Protein AF-D3RYS3-F1 (afdb_monomer)

Organ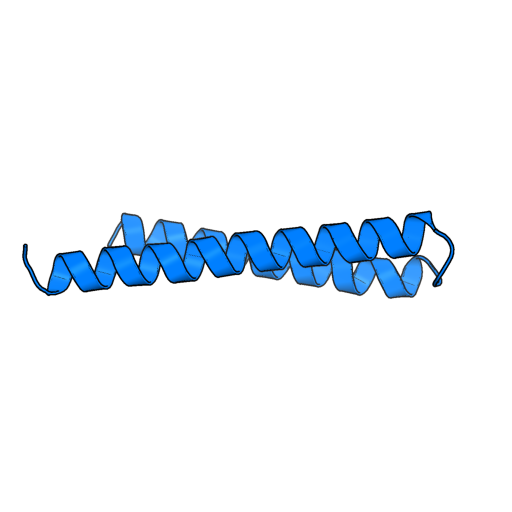ism: Ferroglobus placidus (strain DSM 10642 / AEDII12DO) (NCBI:txid589924)

Structure (mmCIF, N/CA/C/O backbone):
data_AF-D3RYS3-F1
#
_entry.id   AF-D3RYS3-F1
#
loop_
_atom_site.group_PDB
_atom_site.id
_atom_site.type_symbol
_atom_site.label_atom_id
_atom_site.label_alt_id
_atom_site.label_comp_id
_atom_site.label_asym_id
_atom_site.label_entity_id
_atom_site.label_seq_id
_atom_site.pdbx_PDB_ins_code
_atom_site.Cartn_x
_atom_site.Cartn_y
_atom_site.Cartn_z
_atom_site.occupancy
_atom_site.B_iso_or_equiv
_atom_site.auth_seq_id
_atom_site.auth_comp_id
_atom_site.auth_asym_id
_atom_site.auth_atom_id
_atom_site.pdbx_PDB_model_num
ATOM 1 N N . MET A 1 1 ? -20.738 7.720 22.797 1.00 61.34 1 MET A N 1
ATOM 2 C CA . MET A 1 1 ? -19.911 6.806 21.980 1.00 61.34 1 MET A CA 1
ATOM 3 C C . MET A 1 1 ? -18.688 6.458 22.807 1.00 61.34 1 MET A C 1
ATOM 5 O O . MET A 1 1 ? -18.078 7.376 23.331 1.00 61.34 1 MET A O 1
ATOM 9 N N . ASP A 1 2 ? -18.407 5.171 23.003 1.00 83.56 2 ASP A N 1
ATOM 10 C CA . ASP A 1 2 ? -17.290 4.707 23.836 1.00 83.56 2 ASP A CA 1
ATOM 11 C C . ASP A 1 2 ? -15.940 5.081 23.196 1.00 83.56 2 ASP A C 1
ATOM 13 O O . ASP A 1 2 ? -15.795 4.977 21.972 1.00 83.56 2 ASP A O 1
ATOM 17 N N . PHE A 1 3 ? -14.967 5.516 24.000 1.00 87.25 3 PHE A N 1
ATOM 18 C CA . PHE A 1 3 ? -13.626 5.897 23.543 1.00 87.25 3 PHE A CA 1
ATOM 19 C C . PHE A 1 3 ? -12.949 4.753 22.776 1.00 87.25 3 PHE A C 1
ATOM 21 O O . PHE A 1 3 ? -12.263 4.980 21.775 1.00 87.25 3 PHE A O 1
ATOM 28 N N . GLU A 1 4 ? -13.215 3.509 23.176 1.00 87.44 4 GLU A N 1
ATOM 29 C CA . GLU A 1 4 ? -12.673 2.329 22.507 1.00 87.44 4 GLU A CA 1
ATOM 30 C C . GLU A 1 4 ? -13.197 2.179 21.068 1.00 87.44 4 GLU A C 1
ATOM 32 O O . GLU A 1 4 ? -12.434 1.866 20.150 1.00 87.44 4 GLU A O 1
ATOM 37 N N . LYS A 1 5 ? -14.476 2.498 20.833 1.00 86.50 5 LYS A N 1
ATOM 38 C CA . LYS A 1 5 ? -15.078 2.469 19.489 1.00 86.50 5 LYS A CA 1
ATOM 39 C C . LYS A 1 5 ? -14.494 3.555 18.587 1.00 86.50 5 LYS A C 1
ATOM 41 O O . LYS A 1 5 ? -14.211 3.290 17.422 1.00 86.50 5 LYS A O 1
ATOM 46 N N . ILE A 1 6 ? -14.254 4.751 19.127 1.00 91.44 6 ILE A N 1
ATOM 47 C CA . ILE A 1 6 ? -13.627 5.860 18.386 1.00 91.44 6 ILE A CA 1
ATOM 48 C C . ILE A 1 6 ? -12.220 5.471 17.933 1.00 91.44 6 ILE A C 1
ATOM 50 O O . ILE A 1 6 ? -11.873 5.651 16.766 1.00 91.44 6 ILE A O 1
ATOM 54 N N . LYS A 1 7 ? -11.429 4.881 18.836 1.00 91.12 7 LYS A N 1
ATOM 55 C CA . LYS A 1 7 ? -10.075 4.411 18.526 1.00 91.12 7 LYS A CA 1
ATOM 56 C C . LYS A 1 7 ? -10.078 3.375 17.400 1.00 91.12 7 LYS A C 1
ATOM 58 O O . LYS A 1 7 ? -9.251 3.472 16.495 1.00 91.12 7 LYS A O 1
ATOM 63 N N . ARG A 1 8 ? -11.005 2.411 17.426 1.00 91.25 8 ARG A N 1
ATOM 64 C CA . ARG A 1 8 ? -11.133 1.397 16.363 1.00 91.25 8 ARG A CA 1
ATOM 65 C C . ARG A 1 8 ? -11.471 2.033 15.015 1.00 91.25 8 ARG A C 1
ATOM 67 O O . ARG A 1 8 ? -10.769 1.766 14.044 1.00 91.25 8 ARG A O 1
ATOM 74 N N . TYR A 1 9 ? -12.450 2.938 14.961 1.00 91.50 9 TYR A N 1
ATOM 75 C CA . TYR A 1 9 ? -12.780 3.648 13.719 1.00 91.50 9 TYR A CA 1
ATOM 76 C C . TYR A 1 9 ? -11.615 4.483 13.181 1.00 91.50 9 TYR A C 1
ATOM 78 O O . TYR A 1 9 ? -11.371 4.497 11.976 1.00 91.50 9 TYR A O 1
ATOM 86 N N . PHE A 1 10 ? -10.853 5.133 14.059 1.00 94.00 10 PHE A N 1
ATOM 87 C CA . PHE A 1 10 ? -9.677 5.893 13.645 1.00 94.00 10 PHE A CA 1
ATOM 88 C C . PHE A 1 10 ? -8.581 4.988 13.062 1.00 94.00 10 PHE A C 1
ATOM 90 O O . PHE A 1 10 ? -8.013 5.294 12.017 1.00 94.00 10 PHE A O 1
ATOM 97 N N . LEU A 1 11 ? -8.325 3.833 13.684 1.00 94.00 11 LEU A N 1
ATOM 98 C CA . LEU A 1 11 ? -7.387 2.838 13.157 1.00 94.00 11 LEU A CA 1
ATOM 99 C C . LEU A 1 11 ? -7.842 2.281 11.802 1.00 94.00 11 LEU A C 1
ATOM 101 O O . LEU A 1 11 ? -7.022 2.143 10.897 1.00 94.00 11 LEU A O 1
ATOM 105 N N . MET A 1 12 ? -9.141 2.020 11.630 1.00 93.12 12 MET A N 1
ATOM 106 C CA . MET A 1 12 ? -9.706 1.616 10.339 1.00 93.12 12 MET A CA 1
ATOM 107 C C . MET A 1 12 ? -9.459 2.676 9.258 1.00 93.12 12 MET A C 1
ATOM 109 O O . MET A 1 12 ? -9.026 2.334 8.160 1.00 93.12 12 MET A O 1
ATOM 113 N N . LEU A 1 13 ? -9.664 3.960 9.566 1.00 95.06 13 LEU A N 1
ATOM 114 C CA . LEU A 1 13 ? -9.390 5.054 8.628 1.00 95.06 13 LEU A CA 1
ATOM 115 C C . LEU A 1 13 ? -7.909 5.128 8.236 1.00 95.06 13 LEU A C 1
ATOM 117 O O . LEU A 1 13 ? -7.604 5.311 7.059 1.00 95.06 13 LEU A O 1
ATOM 121 N N . ILE A 1 14 ? -6.994 4.933 9.190 1.00 95.62 14 ILE A N 1
ATOM 122 C CA . ILE A 1 14 ? -5.551 4.909 8.913 1.00 95.62 14 ILE A CA 1
ATOM 123 C C . ILE A 1 14 ? -5.211 3.782 7.935 1.00 95.62 14 ILE A C 1
ATOM 125 O O . ILE A 1 14 ? -4.563 4.030 6.918 1.00 95.62 14 ILE A O 1
ATOM 129 N N . PHE A 1 15 ? -5.659 2.553 8.204 1.00 95.62 15 PHE A N 1
ATOM 130 C CA . PHE A 1 15 ? -5.355 1.422 7.327 1.00 95.62 15 PHE A CA 1
ATOM 131 C C . PHE A 1 15 ? -6.000 1.562 5.943 1.00 95.62 15 PHE A C 1
ATOM 133 O O . PHE A 1 15 ? -5.353 1.256 4.942 1.00 95.62 15 PHE A O 1
ATOM 140 N N . ALA A 1 16 ? -7.225 2.089 5.862 1.00 93.69 16 ALA A N 1
ATOM 141 C CA . ALA A 1 16 ? -7.874 2.384 4.586 1.00 93.69 16 ALA A CA 1
ATOM 142 C C . ALA A 1 16 ? -7.099 3.443 3.778 1.00 93.69 16 ALA A C 1
ATOM 144 O O . ALA A 1 16 ? -6.873 3.266 2.580 1.00 93.69 16 ALA A O 1
ATOM 145 N N . GLY A 1 17 ? -6.631 4.511 4.434 1.00 95.50 17 GLY A N 1
ATOM 146 C CA . GLY A 1 17 ? -5.803 5.542 3.807 1.00 95.50 17 GLY A CA 1
ATOM 147 C C . GLY A 1 17 ? -4.463 4.999 3.306 1.00 95.50 17 GLY A C 1
ATOM 148 O O . GLY A 1 17 ? -4.079 5.264 2.167 1.00 95.50 17 GLY A O 1
ATOM 149 N N . LEU A 1 18 ? -3.786 4.177 4.113 1.00 95.81 18 LEU A N 1
ATOM 150 C CA . LEU A 1 18 ? -2.539 3.512 3.720 1.00 95.81 18 LEU A CA 1
ATOM 151 C C . LEU A 1 18 ? -2.737 2.580 2.520 1.00 95.81 18 LEU A C 1
ATOM 153 O O . LEU A 1 18 ? -1.890 2.546 1.626 1.00 95.81 18 LEU A O 1
ATOM 157 N N . MET A 1 19 ? -3.857 1.859 2.468 1.00 95.56 19 MET A N 1
ATOM 158 C CA . MET A 1 19 ? -4.186 0.987 1.343 1.00 95.56 19 MET A CA 1
ATOM 159 C C . MET A 1 19 ? -4.373 1.794 0.051 1.00 95.56 19 MET A C 1
ATOM 161 O O . MET A 1 19 ? -3.752 1.477 -0.964 1.00 95.56 19 MET A O 1
ATOM 165 N N . LEU A 1 20 ? -5.167 2.871 0.096 1.00 95.75 20 LEU A N 1
ATOM 166 C CA . LEU A 1 20 ? -5.409 3.742 -1.060 1.00 95.75 20 LEU A CA 1
ATOM 167 C C . LEU A 1 20 ? -4.129 4.426 -1.551 1.00 95.75 20 LEU A C 1
ATOM 169 O O . LEU A 1 20 ? -3.850 4.396 -2.748 1.00 95.75 20 LEU A O 1
ATOM 173 N N . ALA A 1 21 ? -3.323 4.981 -0.642 1.00 95.88 21 ALA A N 1
ATOM 174 C CA . ALA A 1 21 ? -2.051 5.616 -0.986 1.00 95.88 21 ALA A CA 1
ATOM 175 C C . ALA A 1 21 ? -1.083 4.631 -1.665 1.00 95.88 21 ALA A C 1
ATOM 177 O O . ALA A 1 21 ? -0.405 4.978 -2.633 1.00 95.88 21 ALA A O 1
ATOM 178 N N . SER A 1 22 ? -1.057 3.383 -1.194 1.00 95.94 22 SER A N 1
ATOM 179 C CA . SER A 1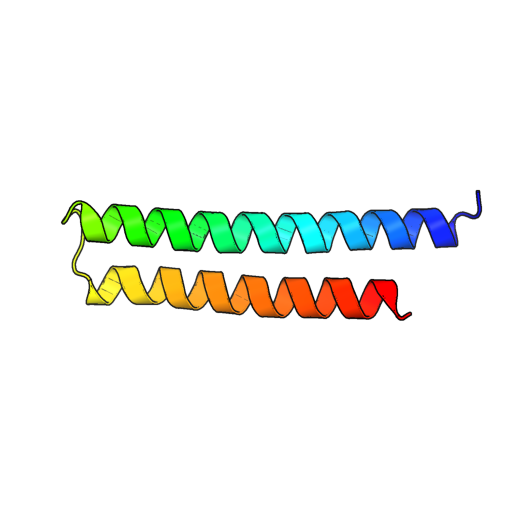 22 ? -0.195 2.332 -1.744 1.00 95.94 22 SER A CA 1
ATOM 180 C C . SER A 1 22 ? -0.620 1.914 -3.158 1.00 95.94 22 SER A C 1
ATOM 182 O O . SER A 1 22 ? 0.227 1.789 -4.046 1.00 95.94 22 SER A O 1
ATOM 184 N N . ILE A 1 23 ? -1.930 1.772 -3.396 1.00 95.69 23 ILE A N 1
ATOM 185 C CA . ILE A 1 23 ? -2.491 1.491 -4.731 1.00 95.69 23 ILE A CA 1
ATOM 186 C C . ILE A 1 23 ? -2.237 2.666 -5.680 1.00 95.69 23 ILE A C 1
ATOM 188 O O . ILE A 1 23 ? -1.818 2.460 -6.819 1.00 95.69 23 ILE A O 1
ATOM 192 N N . GLN A 1 24 ? -2.447 3.899 -5.214 1.00 96.25 24 GLN A N 1
ATOM 193 C CA . GLN A 1 24 ? -2.199 5.102 -6.006 1.00 96.25 24 GLN A CA 1
ATOM 194 C C . GLN A 1 24 ? -0.727 5.209 -6.418 1.00 96.25 24 GLN A C 1
ATOM 196 O O . GLN A 1 24 ? -0.441 5.530 -7.570 1.00 96.25 24 GLN A O 1
ATOM 201 N N . ASN A 1 25 ? 0.206 4.897 -5.516 1.00 94.75 25 ASN A N 1
ATOM 202 C CA . ASN A 1 25 ? 1.630 4.874 -5.839 1.00 94.75 25 ASN A CA 1
ATOM 203 C C . ASN A 1 25 ? 1.946 3.811 -6.907 1.00 94.75 25 ASN A C 1
ATOM 205 O O . ASN A 1 25 ? 2.635 4.104 -7.880 1.00 94.75 25 ASN A O 1
ATOM 209 N N . ALA A 1 26 ? 1.391 2.600 -6.788 1.00 94.75 26 ALA A N 1
ATOM 210 C CA . ALA A 1 26 ? 1.562 1.561 -7.806 1.00 94.75 26 ALA A CA 1
ATOM 211 C C . ALA A 1 26 ? 1.008 1.993 -9.180 1.00 94.75 26 ALA A C 1
ATOM 213 O O . ALA A 1 26 ? 1.661 1.792 -10.204 1.00 94.75 26 ALA A O 1
ATOM 214 N N . ALA A 1 27 ? -0.158 2.644 -9.209 1.00 94.50 27 ALA A N 1
ATOM 215 C CA . ALA A 1 27 ? -0.744 3.180 -10.437 1.00 94.50 27 ALA A CA 1
ATOM 216 C C . ALA A 1 27 ? 0.104 4.309 -11.053 1.00 94.50 27 ALA A C 1
ATOM 218 O O . ALA A 1 27 ? 0.258 4.359 -12.274 1.00 94.50 27 ALA A O 1
ATOM 219 N N . LEU A 1 28 ? 0.696 5.177 -10.224 1.00 95.12 28 LEU A N 1
ATOM 220 C CA . LEU A 1 28 ? 1.610 6.225 -10.681 1.00 95.12 28 LEU A CA 1
ATOM 221 C C . LEU A 1 28 ? 2.814 5.614 -11.404 1.00 95.12 28 LE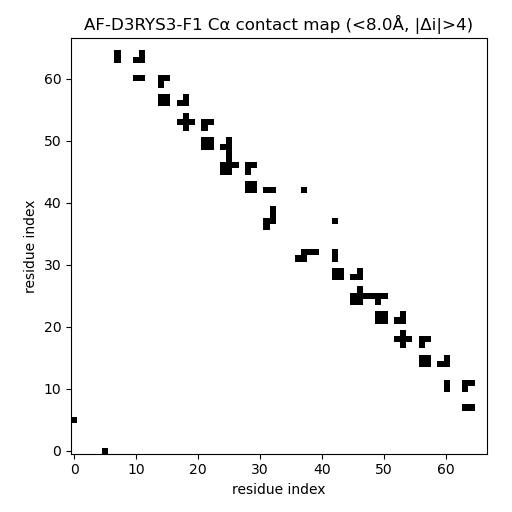U A C 1
ATOM 223 O O . LEU A 1 28 ? 3.117 6.011 -12.525 1.00 95.12 28 LEU A O 1
ATOM 227 N N . TRP A 1 29 ? 3.462 4.611 -10.812 1.00 93.50 29 TRP A N 1
ATOM 228 C CA . TRP A 1 29 ? 4.608 3.953 -11.444 1.00 93.50 29 TRP A CA 1
ATOM 229 C C . TRP A 1 29 ? 4.222 3.173 -12.702 1.00 93.50 29 TRP A C 1
ATOM 231 O O . TRP A 1 29 ? 4.968 3.202 -13.678 1.00 93.50 29 TRP A O 1
ATOM 241 N N . ALA A 1 30 ? 3.036 2.558 -12.741 1.00 93.38 30 ALA A N 1
ATOM 242 C CA . ALA A 1 30 ? 2.512 1.953 -13.967 1.00 93.38 30 ALA A CA 1
ATOM 243 C C . ALA A 1 30 ? 2.357 2.990 -15.093 1.00 93.38 30 ALA A C 1
ATOM 245 O O . ALA A 1 30 ? 2.742 2.730 -16.235 1.00 93.38 30 ALA A O 1
ATOM 246 N N . TRP A 1 31 ? 1.866 4.188 -14.766 1.00 94.25 31 TRP A N 1
ATOM 247 C CA . TRP A 1 31 ? 1.768 5.287 -15.722 1.00 94.25 31 TRP A CA 1
ATOM 248 C C . TRP A 1 31 ? 3.144 5.791 -16.190 1.00 94.25 31 TRP A C 1
ATOM 250 O O . TRP A 1 31 ? 3.348 5.972 -17.395 1.00 94.25 31 TRP A O 1
ATOM 260 N N . VAL A 1 32 ? 4.110 5.950 -15.277 1.00 94.38 32 VAL A N 1
ATOM 261 C CA . VAL A 1 32 ? 5.491 6.359 -15.608 1.00 94.38 32 VAL A CA 1
ATOM 262 C C . VAL A 1 32 ? 6.137 5.366 -16.585 1.00 94.38 32 VAL A C 1
ATOM 264 O O . VAL A 1 32 ? 6.730 5.790 -17.579 1.00 94.38 32 VAL A O 1
ATOM 267 N N . ILE A 1 33 ? 5.962 4.055 -16.363 1.00 94.81 33 ILE A N 1
ATOM 268 C CA . ILE A 1 33 ? 6.432 3.012 -17.295 1.00 94.81 33 ILE A CA 1
ATOM 269 C C . ILE A 1 33 ? 5.721 3.132 -18.644 1.00 94.81 33 ILE A C 1
ATOM 271 O O . ILE A 1 33 ? 6.380 3.114 -19.680 1.00 94.81 33 ILE A O 1
ATOM 275 N N . SER A 1 34 ? 4.393 3.295 -18.654 1.00 91.50 34 SER A N 1
ATOM 276 C CA . SER A 1 34 ? 3.626 3.420 -19.905 1.00 91.50 34 SER A CA 1
ATOM 277 C C . SER A 1 34 ? 4.024 4.643 -20.743 1.00 91.50 34 SER A C 1
ATOM 279 O O . SER A 1 34 ? 3.865 4.636 -21.960 1.00 91.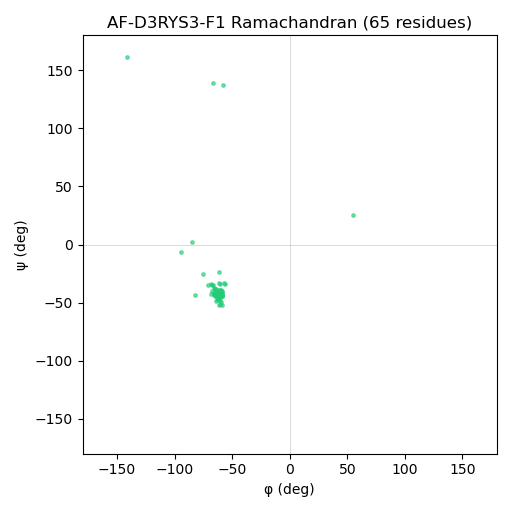50 34 SER A O 1
ATOM 281 N N . SER A 1 35 ? 4.589 5.669 -20.098 1.00 94.12 35 SER A N 1
ATOM 282 C CA . SER A 1 35 ? 5.091 6.887 -20.743 1.00 94.12 35 SER A CA 1
ATOM 283 C C . SER A 1 35 ? 6.530 6.751 -21.264 1.00 94.12 35 SER A C 1
ATOM 285 O O . SER A 1 35 ? 7.079 7.727 -21.771 1.00 94.12 35 SER A O 1
ATOM 287 N N . ASN A 1 36 ? 7.161 5.575 -21.133 1.00 90.88 36 ASN A N 1
ATOM 288 C CA . ASN A 1 36 ? 8.574 5.321 -21.453 1.00 90.88 36 ASN A CA 1
ATOM 289 C C . ASN A 1 36 ? 9.562 6.259 -20.728 1.00 90.88 36 ASN A C 1
ATOM 291 O O . ASN A 1 36 ? 10.667 6.492 -21.213 1.00 90.88 36 ASN A O 1
ATOM 295 N N . ALA A 1 37 ? 9.177 6.807 -19.570 1.00 90.62 37 ALA A N 1
ATOM 296 C CA . ALA A 1 37 ? 10.017 7.743 -18.821 1.00 90.62 37 ALA A CA 1
ATOM 297 C C . ALA A 1 37 ? 11.180 7.049 -18.088 1.00 90.62 37 ALA A C 1
ATOM 299 O O . ALA A 1 37 ? 12.202 7.679 -17.827 1.00 90.62 37 ALA A O 1
ATOM 300 N N . ILE A 1 38 ? 11.029 5.760 -17.765 1.00 91.38 38 ILE A N 1
ATOM 301 C CA . ILE A 1 38 ? 12.055 4.916 -17.137 1.00 91.38 38 ILE A CA 1
ATOM 302 C C . ILE A 1 38 ? 12.031 3.500 -17.729 1.00 91.38 38 ILE A C 1
ATOM 304 O O . ILE A 1 38 ? 11.000 3.083 -18.272 1.00 91.38 38 ILE A O 1
ATOM 308 N N . PRO A 1 39 ? 13.113 2.716 -17.568 1.00 92.31 39 PRO A N 1
ATOM 309 C CA . PRO A 1 39 ? 13.104 1.295 -17.886 1.00 92.31 39 PRO A CA 1
ATOM 310 C C . PRO A 1 39 ? 12.021 0.534 -17.095 1.00 92.31 39 PRO A C 1
ATOM 312 O O . PRO A 1 39 ? 11.902 0.718 -15.877 1.00 92.31 39 PRO A O 1
ATOM 315 N N . PRO A 1 40 ? 11.270 -0.388 -17.729 1.00 90.38 40 PRO A N 1
ATOM 316 C CA . PRO A 1 40 ? 10.246 -1.178 -17.041 1.00 90.38 40 PRO A CA 1
ATOM 317 C C . PRO A 1 40 ? 10.789 -1.977 -15.850 1.00 90.38 40 PRO A C 1
ATOM 319 O O . PRO A 1 40 ? 10.096 -2.147 -14.851 1.00 90.38 40 PRO A O 1
ATOM 322 N N . THR A 1 41 ? 12.039 -2.438 -15.933 1.00 88.56 41 THR A N 1
ATOM 323 C CA . THR A 1 41 ? 12.714 -3.203 -14.875 1.00 88.56 41 THR A CA 1
ATOM 324 C C . THR A 1 41 ? 12.855 -2.426 -13.572 1.00 88.56 41 THR A C 1
ATOM 326 O O . THR A 1 41 ? 12.780 -3.023 -12.504 1.00 88.56 41 THR A O 1
ATOM 329 N N . GLU A 1 42 ? 13.026 -1.107 -13.644 1.00 86.75 42 GLU A N 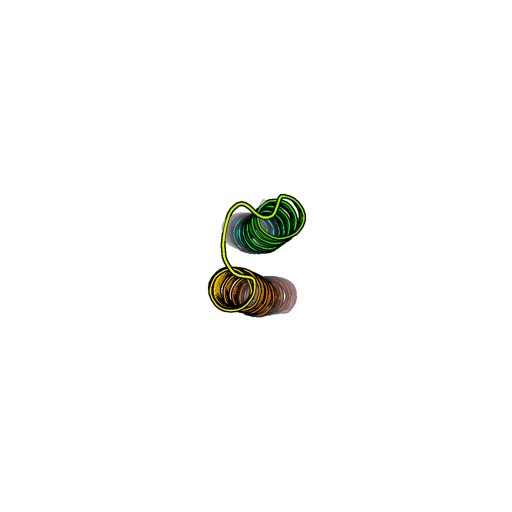1
ATOM 330 C CA . GLU A 1 42 ? 13.116 -0.240 -12.467 1.00 86.75 42 GLU A CA 1
ATOM 331 C C . GLU A 1 42 ? 11.717 0.114 -11.953 1.00 86.75 42 GLU A C 1
ATOM 333 O O . GLU A 1 42 ? 11.439 0.005 -10.760 1.00 86.75 42 GLU A O 1
ATOM 338 N N . GLY A 1 43 ? 10.796 0.450 -12.860 1.00 87.44 43 GLY A N 1
ATOM 339 C CA . GLY A 1 43 ? 9.431 0.835 -12.501 1.00 87.44 43 GLY A CA 1
ATOM 340 C C . GLY A 1 43 ? 8.616 -0.284 -11.843 1.00 87.44 43 GLY A C 1
ATOM 341 O O . GLY A 1 43 ? 7.871 -0.029 -10.895 1.00 87.44 43 GLY A O 1
ATOM 342 N N . ILE A 1 44 ? 8.767 -1.531 -12.306 1.00 92.25 44 ILE A N 1
ATOM 343 C CA . ILE A 1 44 ? 8.019 -2.687 -11.780 1.00 92.25 44 ILE A CA 1
ATOM 344 C C . ILE A 1 44 ? 8.303 -2.907 -10.291 1.00 92.25 44 ILE A C 1
ATOM 346 O O . ILE A 1 44 ? 7.390 -3.279 -9.554 1.00 92.25 44 ILE A O 1
ATOM 350 N N . VAL A 1 45 ? 9.524 -2.631 -9.820 1.00 93.56 45 VAL A N 1
ATOM 351 C CA . VAL A 1 45 ? 9.883 -2.786 -8.400 1.00 93.56 45 VAL A CA 1
ATOM 352 C C . VAL A 1 45 ? 8.990 -1.913 -7.518 1.00 93.56 45 VAL A C 1
ATOM 354 O O . VAL A 1 45 ? 8.467 -2.389 -6.510 1.00 93.56 45 VAL A O 1
ATOM 357 N N . TYR A 1 46 ? 8.747 -0.665 -7.919 1.00 93.19 46 TYR A N 1
ATOM 358 C CA . TYR A 1 46 ? 7.896 0.256 -7.167 1.00 93.19 46 TYR A CA 1
ATOM 359 C C . TYR A 1 46 ? 6.414 -0.121 -7.225 1.00 93.19 46 TYR A C 1
ATOM 361 O O . TYR A 1 46 ? 5.705 0.027 -6.228 1.00 93.19 46 TYR A O 1
ATOM 369 N N . ILE A 1 47 ? 5.951 -0.658 -8.360 1.00 94.81 47 ILE A N 1
ATOM 370 C CA . ILE A 1 47 ? 4.590 -1.195 -8.493 1.00 94.81 47 ILE A CA 1
ATOM 371 C C . ILE A 1 47 ? 4.402 -2.360 -7.522 1.00 94.81 47 ILE A C 1
ATOM 373 O O . ILE A 1 47 ? 3.470 -2.351 -6.721 1.00 94.81 47 ILE A O 1
ATOM 377 N N . VAL A 1 48 ? 5.309 -3.339 -7.548 1.00 95.75 48 VAL A N 1
ATOM 378 C CA . VAL A 1 48 ? 5.247 -4.521 -6.679 1.00 95.75 48 VAL A CA 1
ATOM 379 C C . VAL A 1 48 ? 5.335 -4.117 -5.208 1.00 95.75 48 VAL A C 1
A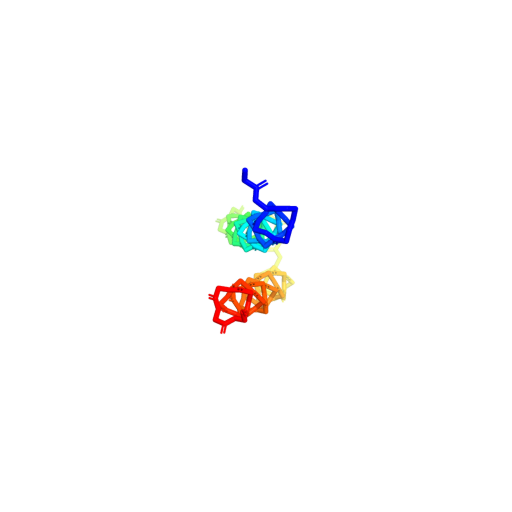TOM 381 O O . VAL A 1 48 ? 4.521 -4.574 -4.407 1.00 95.75 48 VAL A O 1
ATOM 384 N N . ALA A 1 49 ? 6.250 -3.214 -4.848 1.00 94.50 49 ALA A N 1
ATOM 385 C CA . ALA A 1 49 ? 6.361 -2.700 -3.485 1.00 94.50 49 ALA A CA 1
ATOM 386 C C . ALA A 1 49 ? 5.066 -2.004 -3.020 1.00 94.50 49 ALA A C 1
ATOM 388 O O . ALA A 1 49 ? 4.598 -2.260 -1.909 1.00 94.50 49 ALA A O 1
ATOM 389 N N . GLY A 1 50 ? 4.451 -1.181 -3.877 1.00 94.50 50 GLY A N 1
ATOM 390 C CA . GLY A 1 50 ? 3.169 -0.529 -3.595 1.00 94.50 50 GLY A CA 1
ATOM 391 C C . GLY A 1 50 ? 2.022 -1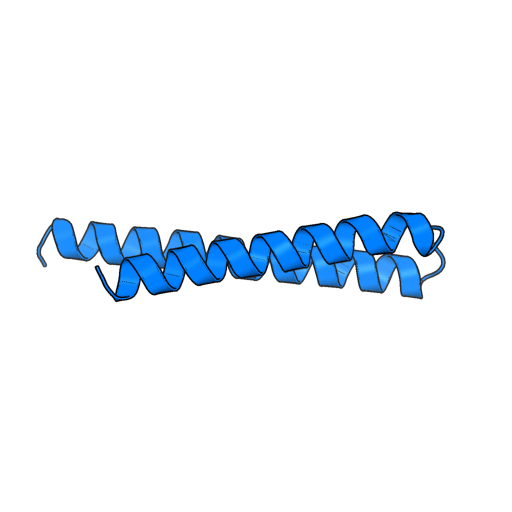.526 -3.409 1.00 94.50 50 GLY A C 1
ATOM 392 O O . GLY A 1 50 ? 1.251 -1.415 -2.457 1.00 94.50 50 GLY A O 1
ATOM 393 N N . LEU A 1 51 ? 1.933 -2.555 -4.253 1.00 96.00 51 LEU A N 1
ATOM 394 C CA . LEU A 1 51 ? 0.908 -3.596 -4.124 1.00 96.00 51 LEU A CA 1
ATOM 395 C C . LEU A 1 51 ? 1.089 -4.431 -2.850 1.00 96.00 51 LEU A C 1
ATOM 397 O O . LEU A 1 51 ? 0.112 -4.703 -2.153 1.00 96.00 51 LEU A O 1
ATOM 401 N N . ILE A 1 52 ? 2.327 -4.788 -2.500 1.00 96.81 52 ILE A N 1
ATOM 402 C CA . ILE A 1 52 ? 2.631 -5.491 -1.246 1.00 96.81 52 ILE A CA 1
ATOM 403 C C . ILE A 1 52 ? 2.206 -4.639 -0.044 1.00 96.81 52 ILE A C 1
ATOM 405 O O . ILE A 1 52 ? 1.513 -5.135 0.848 1.00 96.81 52 ILE A O 1
ATOM 409 N N . ALA A 1 53 ? 2.559 -3.351 -0.030 1.00 95.19 53 ALA A N 1
ATOM 410 C CA . ALA A 1 53 ? 2.155 -2.434 1.033 1.00 95.19 53 ALA A CA 1
ATOM 411 C C . ALA A 1 53 ? 0.622 -2.331 1.157 1.00 95.19 53 ALA A C 1
ATOM 413 O O . ALA A 1 53 ? 0.095 -2.356 2.272 1.00 95.19 53 ALA A O 1
ATOM 414 N N . ALA A 1 54 ? -0.100 -2.309 0.032 1.00 95.69 54 ALA A N 1
ATOM 415 C CA . ALA A 1 54 ? -1.561 -2.307 0.021 1.00 95.69 54 ALA A CA 1
ATOM 416 C C . ALA A 1 54 ? -2.155 -3.585 0.639 1.00 95.69 54 ALA A C 1
ATOM 418 O O . ALA A 1 54 ? -3.101 -3.498 1.421 1.00 95.69 54 ALA A O 1
ATOM 419 N N . VAL A 1 55 ? -1.580 -4.760 0.356 1.00 96.62 55 VAL A N 1
ATOM 420 C CA . VAL A 1 55 ? -2.012 -6.035 0.958 1.00 96.62 55 VAL A CA 1
ATOM 421 C C . VAL A 1 55 ? -1.804 -6.028 2.473 1.00 96.62 55 VAL A C 1
ATOM 423 O O . VAL A 1 55 ? -2.716 -6.390 3.218 1.00 96.62 55 VAL A O 1
ATOM 426 N N . PHE A 1 56 ? -0.644 -5.571 2.953 1.00 96.06 56 PHE A N 1
ATOM 427 C CA . PHE A 1 56 ? -0.387 -5.464 4.393 1.00 96.06 56 PHE A CA 1
ATOM 428 C C . PHE A 1 56 ? -1.320 -4.461 5.081 1.00 96.06 56 PHE A C 1
ATOM 430 O O . PHE A 1 56 ? -1.832 -4.747 6.167 1.00 96.06 56 PHE A O 1
ATOM 437 N N . ALA A 1 57 ? -1.589 -3.317 4.447 1.00 94.44 57 ALA A N 1
ATOM 438 C CA . ALA A 1 57 ? -2.550 -2.340 4.951 1.00 94.44 57 ALA A CA 1
ATOM 439 C C . ALA A 1 57 ? -3.974 -2.921 5.003 1.00 94.44 57 ALA A C 1
ATOM 441 O O . ALA A 1 57 ? -4.660 -2.768 6.014 1.00 94.44 57 ALA A O 1
ATOM 442 N N . GLY A 1 58 ? -4.388 -3.656 3.965 1.00 94.56 58 GLY A N 1
ATOM 443 C CA . GLY A 1 58 ? -5.671 -4.358 3.919 1.00 94.56 58 GLY A CA 1
ATOM 444 C C . GLY A 1 58 ? -5.800 -5.428 5.007 1.00 94.56 58 GLY A C 1
ATOM 445 O O . GLY A 1 58 ? -6.827 -5.506 5.680 1.00 94.56 58 GLY A O 1
ATOM 446 N N . TYR A 1 59 ? -4.742 -6.198 5.263 1.00 95.19 59 TYR A N 1
ATOM 447 C CA . TYR A 1 59 ? -4.716 -7.147 6.377 1.00 95.19 59 TYR A CA 1
ATOM 448 C C . TYR A 1 59 ? -4.853 -6.443 7.736 1.00 95.19 59 TYR A C 1
ATOM 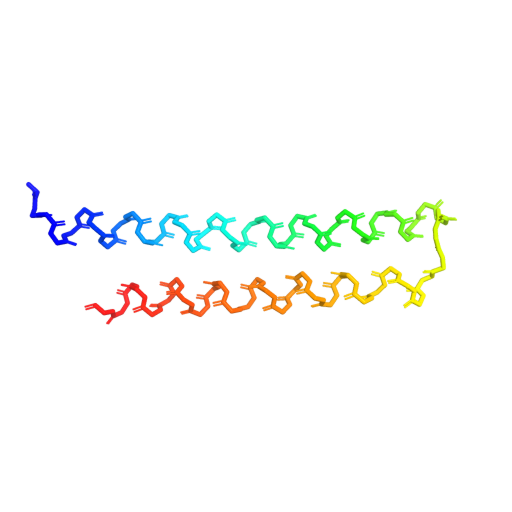450 O O . TYR A 1 59 ? -5.641 -6.873 8.581 1.00 95.19 59 TYR A O 1
ATOM 458 N N . GLY A 1 60 ? -4.136 -5.332 7.938 1.00 92.12 60 GLY A N 1
ATOM 459 C CA . GLY A 1 60 ? -4.269 -4.498 9.135 1.00 92.12 60 GLY A CA 1
ATOM 460 C C . GLY A 1 60 ? -5.693 -3.969 9.324 1.00 92.12 60 GLY A C 1
ATOM 461 O O . GLY A 1 60 ? -6.237 -4.055 10.425 1.00 92.12 60 GLY A O 1
ATOM 462 N N . PHE A 1 61 ? -6.330 -3.517 8.242 1.00 93.75 61 PHE A N 1
ATOM 463 C CA . PHE A 1 61 ? -7.723 -3.071 8.239 1.00 93.75 61 PHE A CA 1
ATOM 464 C C . PHE A 1 61 ? -8.684 -4.179 8.686 1.00 93.75 61 PHE A C 1
ATOM 466 O O . PHE A 1 61 ? -9.455 -3.983 9.627 1.00 93.75 61 PHE A O 1
ATOM 473 N N . VAL A 1 62 ? -8.604 -5.361 8.063 1.00 93.88 62 VAL A N 1
ATOM 474 C CA . VAL A 1 62 ? -9.446 -6.518 8.412 1.00 93.88 62 VAL A CA 1
ATOM 475 C C . VAL A 1 62 ? -9.239 -6.920 9.867 1.00 93.88 62 VAL A C 1
ATOM 477 O O . VAL A 1 62 ? -10.215 -7.106 10.589 1.00 93.88 62 VAL A O 1
ATOM 480 N N . LYS A 1 63 ? -7.988 -6.964 10.331 1.00 93.75 63 LYS A N 1
ATOM 481 C CA . LYS A 1 63 ? -7.672 -7.302 11.720 1.00 93.75 63 LYS A CA 1
ATOM 482 C C . LYS A 1 63 ? -8.324 -6.341 12.714 1.00 93.75 63 LYS A C 1
ATOM 484 O O . LYS A 1 63 ? -8.821 -6.797 13.739 1.00 93.75 63 LYS A O 1
ATOM 489 N N . VAL A 1 64 ? -8.336 -5.036 12.434 1.00 92.62 64 VAL A N 1
ATOM 490 C CA . VAL A 1 64 ? -8.996 -4.043 13.303 1.00 92.62 64 VAL A CA 1
ATOM 491 C C . VAL A 1 64 ? -10.518 -4.194 13.279 1.00 92.62 64 VAL A C 1
ATOM 493 O O . VAL A 1 64 ? -11.142 -3.990 14.314 1.00 92.62 64 VAL A O 1
ATOM 496 N N . MET A 1 65 ? -11.116 -4.574 12.145 1.00 88.44 65 MET A N 1
ATOM 497 C CA . MET A 1 65 ? -12.561 -4.831 12.062 1.00 88.44 65 MET A CA 1
ATOM 498 C C . MET A 1 65 ? -13.003 -6.057 12.860 1.00 88.44 65 MET A C 1
ATOM 500 O O . MET A 1 65 ? -14.118 -6.080 13.374 1.00 88.44 65 MET A O 1
ATOM 504 N N . THR A 1 66 ? -12.160 -7.089 12.917 1.00 90.44 66 THR A N 1
ATOM 505 C CA . THR A 1 66 ? -12.479 -8.362 13.580 1.00 90.44 66 THR A CA 1
ATOM 506 C C . THR A 1 66 ? -11.991 -8.447 15.028 1.00 90.44 66 THR A C 1
ATOM 508 O O . THR A 1 66 ? -12.265 -9.445 15.689 1.00 90.44 66 THR A O 1
ATOM 511 N N . SER A 1 67 ? -11.234 -7.451 15.502 1.00 78.25 67 SER A N 1
ATOM 512 C CA . SER A 1 67 ? -10.837 -7.287 16.914 1.00 78.25 67 SER A CA 1
ATOM 513 C C . SER A 1 67 ? -11.901 -6.495 17.646 1.00 78.25 67 SER A C 1
ATOM 515 O O . SER A 1 67 ? -12.144 -6.736 18.851 1.00 78.2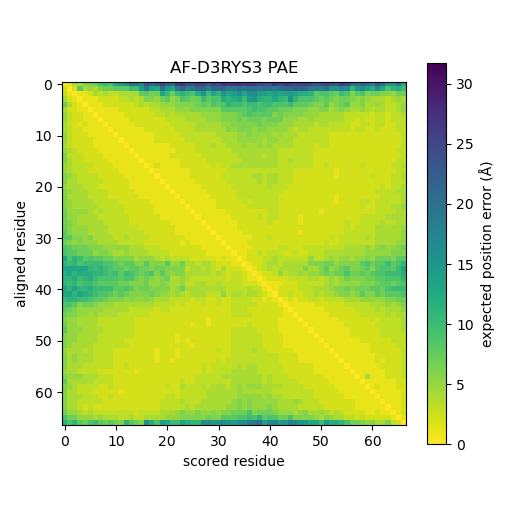5 67 SER A O 1
#

Mean predicted aligned error: 3.85 Å

Nearest PDB structures (foldseek):
  6s1k-assembly1_K  TM=4.835E-01  e=1.941E+00  Escherichia coli str. K-12 substr. MG1655star
  3tul-assembly5_C  TM=5.068E-01  e=3.177E+00  Salmonella enterica subsp. enterica serovar Typhimurium
  1qu7-assembly1_B  TM=4.786E-01  e=3.593E+00  Escherichia coli
  3ja6-assembly1_I  TM=4.947E-01  e=4.064E+00  Escherichia coli

Radius of gyration: 15.61 Å; Cα contacts (8 Å, |Δi|>4): 55; chains: 1; bounding box: 33×16×45 Å

Sequence (67 aa):
MDFEKIKRYFLMLIFAGLMLASIQNAALWAWVISSNAIPPTEGIVYIVAGLIAAVFAGYGFVKVMTS

Solvent-accessible surface area (backbone atoms only — not comparable to full-atom values): 3446 Å² total; per-residue (Å²): 132,60,70,70,57,54,53,47,54,52,51,38,50,51,22,51,48,48,22,50,54,19,47,50,50,17,51,50,32,52,49,42,35,75,67,66,75,49,61,58,82,65,33,48,54,53,25,53,51,17,49,52,48,19,52,55,22,46,52,52,26,52,51,59,73,77,103

Secondary structure (DSSP, 8-state):
--HHHHHHHHHHHHHHHHHHHHHHHHHHHHHHHHTTSS-HHHHHHHHHHHHHHHHHHHHHHHHHHH-

Foldseek 3Di:
DDPVVVVLVVQLVVLVVQLVVLCVQLVVLVVCVVVVVDPPVVSVVSNVVSNVSNVVSVVSNVVSVVD

pLDDT: mean 92.46, std 5.09, range [61.34, 96.81]